Protein AF-A0A1S6IV83-F1 (afdb_monomer)

Sequence (62 aa):
MFDIICYRLKGHLNYQCEIVPAGKSIEDVVDNWQNVVDSHRVTGFTSVEAANKYVQENYENT

Foldseek 3Di:
DWKKKWWDFAPGPFIDIDIGDPPDDPCVVDVVVVRTPDMDMDDDDPDPVVVVVVCCVPTVPD

pLDDT: mean 89.29, std 7.29, range [49.94, 94.81]

Radius of gyration: 11.36 Å; Cα contacts (8 Å, |Δi|>4): 95; chains: 1; bounding box: 24×22×25 Å

Nearest PDB structures (foldseek):
  7w2t-assembly1_A  TM=5.622E-01  e=2.435E+00  Thermoanaerobacterium xylanolyticum LX-11
  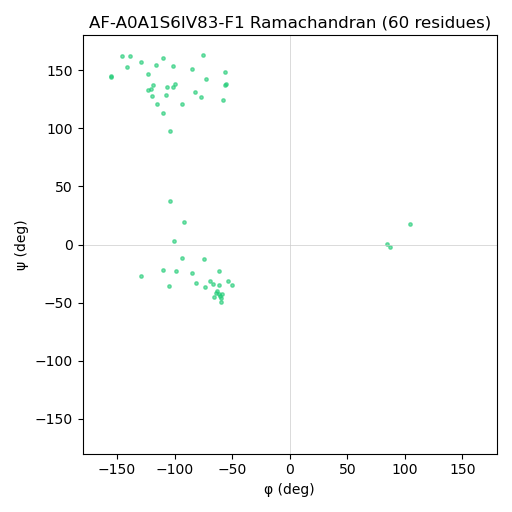2haz-assembly1_A  TM=5.018E-01  e=2.279E+00  Homo sapiens
  5xor-assembly1_A  TM=4.000E-01  e=3.171E+00  Porcine circovirus 2
  5xor-assembly1_E  TM=3.647E-01  e=2.969E+00  Porcine circovirus 2
  8qy6-assembly1_F  TM=5.772E-01  e=8.547E+00  Homo sapiens

Structure (mmCIF, N/CA/C/O backbone):
data_AF-A0A1S6IV83-F1
#
_entry.id   AF-A0A1S6IV83-F1
#
loop_
_atom_site.group_PDB
_atom_site.id
_atom_site.type_symbol
_atom_site.label_atom_id
_atom_site.label_alt_id
_atom_site.label_comp_id
_atom_site.label_asym_id
_atom_site.label_entity_id
_atom_site.label_seq_id
_atom_site.pdbx_PDB_ins_code
_atom_site.Cartn_x
_atom_site.Cartn_y
_atom_site.Cartn_z
_atom_site.occupancy
_atom_site.B_iso_or_equiv
_atom_site.auth_seq_id
_atom_site.auth_comp_id
_atom_site.auth_asym_id
_atom_site.auth_atom_id
_atom_site.pdbx_PDB_model_num
ATOM 1 N N . MET A 1 1 ? -12.767 -4.722 5.922 1.00 87.00 1 MET A N 1
ATOM 2 C CA . MET A 1 1 ? -11.348 -4.741 6.333 1.00 87.00 1 MET A CA 1
ATOM 3 C C . MET A 1 1 ? -10.539 -4.195 5.171 1.00 87.00 1 MET A C 1
ATOM 5 O O . MET A 1 1 ? -10.934 -4.429 4.030 1.00 87.00 1 MET A O 1
ATOM 9 N N . PHE A 1 2 ? -9.491 -3.435 5.459 1.00 93.56 2 PHE A N 1
ATOM 10 C CA . PHE A 1 2 ? -8.676 -2.723 4.481 1.00 93.56 2 PHE A CA 1
ATOM 11 C C . PHE A 1 2 ? -7.216 -3.151 4.606 1.00 93.56 2 PHE A C 1
ATOM 13 O O . PHE A 1 2 ? -6.740 -3.436 5.709 1.00 93.56 2 PHE A O 1
ATOM 20 N N . ASP A 1 3 ? -6.534 -3.158 3.469 1.00 94.50 3 ASP A N 1
ATOM 21 C CA . ASP A 1 3 ? -5.094 -3.339 3.357 1.00 94.50 3 ASP A CA 1
ATOM 22 C C . ASP A 1 3 ? -4.486 -2.055 2.783 1.00 94.50 3 ASP A C 1
ATOM 24 O O . ASP A 1 3 ? -5.146 -1.302 2.064 1.00 94.50 3 ASP A O 1
ATOM 28 N N . ILE A 1 4 ? -3.218 -1.816 3.087 1.00 94.81 4 ILE A N 1
ATOM 29 C CA . ILE A 1 4 ? -2.407 -0.782 2.450 1.00 94.81 4 ILE A CA 1
ATOM 30 C C . ILE A 1 4 ? -1.417 -1.491 1.544 1.00 94.81 4 ILE A C 1
ATOM 32 O O . ILE A 1 4 ? -0.706 -2.398 1.983 1.00 94.81 4 ILE A O 1
A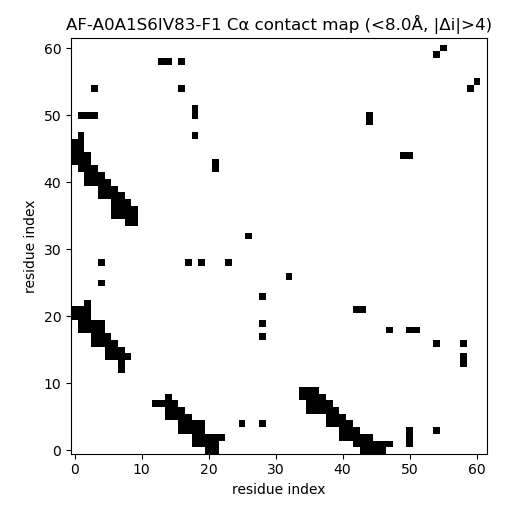TOM 36 N N . ILE A 1 5 ? -1.358 -1.072 0.292 1.00 94.50 5 ILE A N 1
ATOM 37 C CA . ILE A 1 5 ? -0.356 -1.517 -0.665 1.00 94.50 5 ILE A CA 1
ATOM 38 C C . ILE A 1 5 ? 0.554 -0.334 -0.922 1.00 94.50 5 ILE A C 1
ATOM 40 O O . ILE A 1 5 ? 0.119 0.664 -1.485 1.00 94.50 5 ILE A O 1
ATOM 44 N N . CYS A 1 6 ? 1.808 -0.450 -0.504 1.00 93.38 6 CYS A N 1
ATOM 45 C CA . CYS A 1 6 ? 2.817 0.548 -0.804 1.00 93.38 6 CYS A CA 1
ATOM 46 C C . CYS A 1 6 ? 3.767 -0.002 -1.860 1.00 93.38 6 CYS A C 1
ATOM 48 O O . CYS A 1 6 ? 4.203 -1.150 -1.779 1.00 93.38 6 CYS A O 1
ATOM 50 N N . TYR A 1 7 ? 4.089 0.816 -2.850 1.00 92.44 7 TYR A N 1
ATOM 51 C CA . TYR A 1 7 ? 4.967 0.461 -3.953 1.00 92.44 7 TYR A CA 1
ATOM 52 C C . TYR A 1 7 ? 5.861 1.635 -4.332 1.00 92.44 7 TYR A C 1
ATOM 54 O O . TYR A 1 7 ? 5.516 2.801 -4.145 1.00 92.44 7 TYR A O 1
ATOM 62 N N . ARG A 1 8 ? 7.035 1.332 -4.876 1.00 92.38 8 ARG A N 1
ATOM 63 C CA . ARG A 1 8 ? 7.968 2.329 -5.397 1.00 92.38 8 ARG A CA 1
ATOM 64 C C . ARG A 1 8 ? 8.208 2.069 -6.870 1.00 92.38 8 ARG A C 1
ATOM 66 O O . ARG A 1 8 ? 8.569 0.961 -7.260 1.00 92.38 8 ARG A O 1
ATOM 73 N N . LEU A 1 9 ? 8.033 3.104 -7.680 1.00 90.81 9 LEU A N 1
ATOM 74 C CA . LEU A 1 9 ? 8.292 3.050 -9.114 1.00 90.81 9 LEU A CA 1
ATOM 75 C C . LEU A 1 9 ? 9.772 3.306 -9.415 1.00 90.81 9 LEU A C 1
ATOM 77 O O . LEU A 1 9 ? 10.464 4.040 -8.705 1.00 90.81 9 LEU A O 1
ATOM 81 N N . LYS A 1 10 ? 10.265 2.727 -10.507 1.00 90.25 10 LYS A N 1
ATOM 82 C CA . LYS A 1 10 ? 11.619 2.966 -11.006 1.00 90.25 10 LYS A CA 1
ATOM 83 C C . LYS A 1 10 ? 11.816 4.458 -11.290 1.00 90.25 10 LYS A C 1
ATOM 85 O O . LYS A 1 10 ? 11.073 5.050 -12.062 1.00 90.25 10 LYS A O 1
ATOM 90 N N . GLY A 1 11 ? 12.838 5.054 -10.679 1.00 87.56 11 GLY A N 1
ATOM 91 C CA . GLY A 1 11 ? 13.128 6.487 -10.807 1.00 87.56 11 GLY A CA 1
ATOM 92 C C . GLY A 1 11 ? 12.390 7.384 -9.806 1.00 87.56 11 GLY A C 1
ATOM 93 O O . GLY A 1 11 ? 12.654 8.582 -9.783 1.00 87.56 11 GLY A O 1
ATOM 94 N N . HIS A 1 12 ? 11.529 6.824 -8.950 1.00 85.94 12 HIS A N 1
ATOM 95 C CA . HIS A 1 12 ? 10.904 7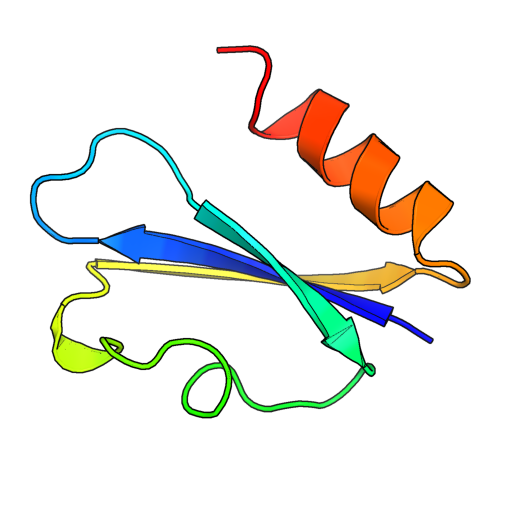.542 -7.840 1.00 85.94 12 HIS A CA 1
ATOM 96 C C . HIS A 1 12 ? 11.632 7.233 -6.527 1.00 85.94 12 HIS A C 1
ATOM 98 O O . HIS A 1 12 ? 11.995 6.088 -6.256 1.00 85.94 12 HIS A O 1
ATOM 104 N N . LEU A 1 13 ? 11.848 8.266 -5.708 1.00 84.44 13 LEU A N 1
ATOM 105 C CA . LEU A 1 13 ? 12.516 8.132 -4.408 1.00 84.44 13 LEU A CA 1
ATOM 106 C C . LEU A 1 13 ? 11.559 7.653 -3.309 1.00 84.44 13 LEU A C 1
ATOM 108 O O . LEU A 1 13 ? 11.966 6.882 -2.442 1.00 84.44 13 LEU A O 1
ATOM 112 N N . ASN A 1 14 ? 10.289 8.052 -3.393 1.00 87.31 14 ASN A N 1
ATOM 113 C CA . ASN A 1 14 ? 9.296 7.814 -2.352 1.00 87.31 14 ASN A CA 1
ATOM 114 C C . ASN A 1 14 ? 8.377 6.642 -2.704 1.00 87.31 14 ASN A C 1
ATOM 116 O O . ASN A 1 14 ? 8.143 6.342 -3.879 1.00 87.31 14 ASN A O 1
ATOM 120 N N . TYR A 1 15 ? 7.839 6.008 -1.664 1.00 90.50 15 TYR A N 1
ATOM 121 C CA . TYR A 1 15 ? 6.739 5.064 -1.807 1.00 90.50 15 TYR A CA 1
ATOM 122 C C . TYR A 1 15 ? 5.444 5.805 -2.123 1.00 90.50 15 TYR A C 1
ATOM 124 O O . TYR A 1 15 ? 5.177 6.878 -1.587 1.00 90.50 15 TYR A O 1
ATOM 132 N N . GLN A 1 16 ? 4.633 5.198 -2.975 1.00 90.81 16 GLN A N 1
ATOM 133 C CA . GLN A 1 16 ? 3.224 5.516 -3.139 1.00 90.81 16 GLN A CA 1
ATOM 134 C C . GLN A 1 16 ? 2.431 4.446 -2.400 1.00 90.81 16 GLN A C 1
ATOM 136 O O . GLN A 1 16 ? 2.766 3.269 -2.501 1.00 90.81 16 GLN A O 1
ATOM 141 N N . CYS A 1 17 ? 1.419 4.846 -1.638 1.00 93.06 17 CYS A N 1
ATOM 142 C CA . CYS A 1 17 ? 0.600 3.927 -0.859 1.00 93.06 17 CYS A CA 1
ATOM 143 C C . CYS A 1 17 ? -0.868 4.075 -1.246 1.00 93.06 17 CYS A C 1
ATOM 145 O O . CYS A 1 17 ? -1.398 5.183 -1.290 1.00 93.06 17 CYS A O 1
ATOM 147 N N . GLU A 1 18 ? -1.528 2.947 -1.476 1.00 92.88 18 GLU A N 1
ATOM 148 C CA . GLU A 1 18 ? -2.947 2.871 -1.793 1.00 92.88 18 GLU A CA 1
ATOM 149 C C . GLU A 1 18 ? -3.686 2.032 -0.760 1.00 92.88 18 GLU A C 1
ATOM 151 O O . GLU A 1 18 ? -3.257 0.938 -0.385 1.00 92.88 18 GLU A O 1
ATOM 156 N N . ILE A 1 19 ? -4.824 2.551 -0.303 1.00 94.44 19 ILE A N 1
ATOM 157 C CA . ILE A 1 19 ? -5.703 1.858 0.636 1.00 94.44 19 ILE A CA 1
ATOM 158 C C . ILE A 1 19 ? -6.748 1.109 -0.170 1.00 94.44 19 ILE A C 1
ATOM 160 O O . ILE A 1 19 ? -7.533 1.704 -0.910 1.00 94.44 19 ILE A O 1
ATOM 164 N N . VAL A 1 20 ? -6.790 -0.204 0.007 1.00 93.94 20 VAL A N 1
ATOM 165 C CA . VAL A 1 20 ? -7.632 -1.088 -0.791 1.00 93.94 20 VAL A CA 1
ATOM 166 C C . VAL A 1 20 ? -8.471 -2.007 0.088 1.00 93.94 20 VAL A C 1
ATOM 168 O O . VAL A 1 20 ? -8.122 -2.267 1.243 1.00 93.94 20 VAL A O 1
ATOM 171 N N . PRO A 1 21 ? -9.598 -2.530 -0.426 1.00 93.12 21 PRO A N 1
ATOM 172 C CA . PRO A 1 21 ? -10.301 -3.618 0.237 1.00 93.12 21 PRO A CA 1
ATOM 173 C C . PRO A 1 21 ? -9.357 -4.799 0.475 1.00 93.12 21 PRO A C 1
ATOM 175 O O . PRO A 1 21 ? -8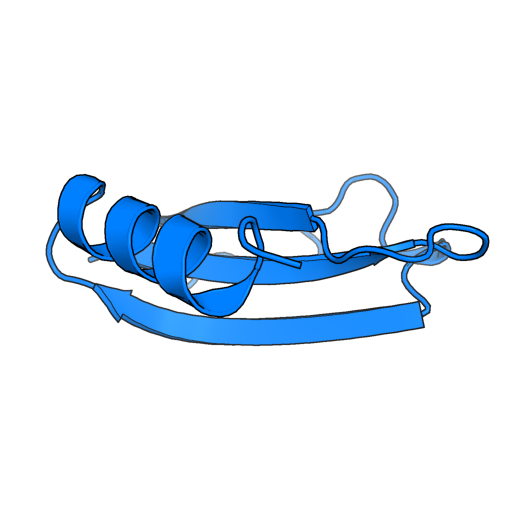.573 -5.156 -0.409 1.00 93.12 21 PRO A O 1
ATOM 178 N N . ALA A 1 22 ? -9.448 -5.402 1.661 1.00 90.69 22 ALA A N 1
ATOM 179 C CA . ALA A 1 22 ? -8.573 -6.504 2.027 1.00 90.69 22 ALA A CA 1
ATOM 180 C C . ALA A 1 22 ? -8.655 -7.653 1.013 1.00 90.69 22 ALA A C 1
ATOM 182 O O . ALA A 1 22 ? -9.742 -8.026 0.563 1.00 90.69 22 ALA A O 1
ATOM 183 N N . GLY A 1 23 ? -7.497 -8.211 0.665 1.00 86.88 23 GLY A N 1
ATOM 184 C CA . GLY A 1 23 ? -7.405 -9.347 -0.253 1.00 86.88 23 GLY A CA 1
ATOM 185 C C . GLY A 1 23 ? -7.390 -9.009 -1.747 1.00 86.88 23 GLY A C 1
ATOM 186 O O . GLY A 1 23 ? -7.245 -9.934 -2.544 1.00 86.88 23 GLY A O 1
ATOM 187 N N . LYS A 1 24 ? -7.453 -7.732 -2.158 1.00 90.31 24 LYS A N 1
ATOM 188 C CA . LYS A 1 24 ? -7.102 -7.357 -3.546 1.00 90.31 24 LYS A CA 1
ATOM 189 C C . LYS A 1 24 ? -5.684 -7.814 -3.879 1.00 90.31 24 LYS A C 1
ATOM 191 O O . LYS A 1 24 ? -4.860 -7.854 -2.972 1.00 90.31 24 LYS A O 1
ATOM 196 N N . SER A 1 25 ? -5.362 -8.162 -5.124 1.00 88.06 25 SER A N 1
ATOM 197 C CA . SER A 1 25 ? -3.965 -8.419 -5.512 1.00 88.06 25 SER A CA 1
ATOM 198 C C . SER A 1 25 ? -3.197 -7.095 -5.654 1.00 88.06 25 SER A C 1
ATOM 200 O O . SER A 1 25 ? -3.806 -6.029 -5.689 1.00 88.06 25 SER A O 1
ATOM 202 N N . ILE A 1 26 ? -1.861 -7.135 -5.660 1.00 85.62 26 ILE A N 1
ATOM 203 C CA . ILE A 1 26 ? -1.063 -5.920 -5.909 1.00 85.62 26 ILE A CA 1
ATOM 204 C C . ILE A 1 26 ? -1.118 -5.533 -7.394 1.00 85.62 26 ILE A C 1
ATOM 206 O O . ILE A 1 26 ? -1.210 -4.354 -7.719 1.00 85.62 26 ILE A O 1
ATOM 210 N N . GLU A 1 27 ? -1.137 -6.527 -8.280 1.00 87.00 27 GLU A N 1
ATOM 211 C CA . GLU A 1 27 ? -1.207 -6.359 -9.737 1.00 87.00 27 GLU A CA 1
ATOM 212 C C . GLU A 1 27 ? -2.499 -5.654 -10.176 1.00 87.00 27 GLU A C 1
ATOM 214 O O . GLU A 1 27 ? -2.462 -4.832 -11.083 1.00 87.00 27 GLU A O 1
ATOM 219 N N . ASP A 1 28 ? -3.618 -5.904 -9.486 1.00 87.31 28 ASP A N 1
ATOM 220 C CA . ASP A 1 28 ? -4.904 -5.232 -9.746 1.00 87.31 28 ASP A CA 1
ATOM 221 C C . ASP A 1 28 ? -4.958 -3.782 -9.241 1.00 87.31 28 ASP A C 1
ATOM 223 O O . ASP A 1 28 ? -5.933 -3.072 -9.494 1.00 87.31 28 ASP A O 1
ATOM 227 N N . VAL A 1 29 ? -3.988 -3.377 -8.421 1.00 86.56 29 VAL A N 1
ATOM 228 C CA . VAL A 1 29 ? -3.961 -2.064 -7.762 1.00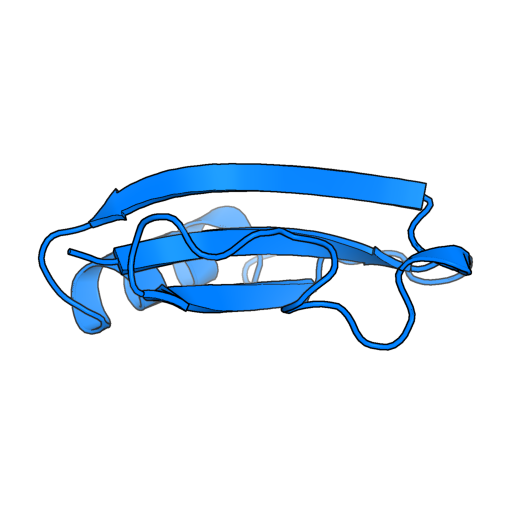 86.56 29 VAL A CA 1
ATOM 229 C C . VAL A 1 29 ? -2.948 -1.153 -8.436 1.00 86.56 29 VAL A C 1
ATOM 231 O O . VAL A 1 29 ? -3.197 0.037 -8.574 1.00 86.56 29 VAL A O 1
ATOM 234 N N . VAL A 1 30 ? -1.826 -1.704 -8.898 1.00 86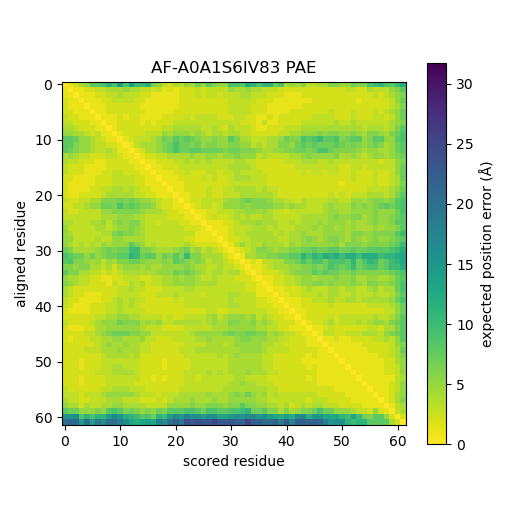.06 30 VAL A N 1
ATOM 235 C CA . VAL A 1 30 ? -0.760 -0.921 -9.515 1.00 86.06 30 VAL A CA 1
ATOM 236 C C . VAL A 1 30 ? -0.782 -1.091 -11.031 1.00 86.06 30 VAL A C 1
ATOM 238 O O . VAL A 1 30 ? -0.165 -2.009 -11.569 1.00 86.06 30 VAL A O 1
ATOM 241 N N . ASP A 1 31 ? -1.404 -0.141 -11.732 1.00 80.88 31 ASP A N 1
ATOM 242 C CA . ASP A 1 31 ? -1.498 -0.131 -13.205 1.00 80.88 31 ASP A CA 1
ATOM 243 C C . ASP A 1 31 ? -0.128 -0.254 -13.904 1.00 80.88 31 ASP A C 1
ATOM 245 O O . ASP A 1 31 ? -0.003 -0.833 -14.982 1.00 80.88 31 ASP A O 1
ATOM 249 N N . ASN A 1 32 ? 0.930 0.266 -13.274 1.00 80.31 32 ASN A N 1
ATOM 250 C CA . ASN A 1 32 ? 2.306 0.223 -13.771 1.00 80.31 32 ASN A CA 1
ATOM 251 C C . ASN A 1 32 ? 3.178 -0.813 -13.041 1.00 80.31 32 ASN A C 1
ATOM 253 O O . ASN A 1 32 ? 4.364 -0.561 -12.819 1.00 80.31 32 ASN A O 1
ATOM 257 N N . TRP A 1 33 ? 2.631 -1.979 -12.676 1.00 83.38 33 TRP A N 1
ATOM 258 C CA . TRP A 1 33 ? 3.353 -3.031 -11.940 1.00 83.38 33 TRP A CA 1
ATOM 259 C C . TRP A 1 33 ? 4.714 -3.407 -12.556 1.00 83.38 33 TRP A C 1
ATOM 261 O O . TRP A 1 33 ? 5.685 -3.617 -11.837 1.00 83.38 33 TRP A O 1
ATOM 271 N N . GLN A 1 34 ? 4.841 -3.388 -13.888 1.00 83.75 34 GLN A N 1
ATOM 272 C CA . GLN A 1 34 ? 6.115 -3.651 -14.582 1.00 83.75 34 GLN A CA 1
ATOM 273 C C . GLN A 1 34 ? 7.238 -2.651 -14.244 1.00 83.75 34 GLN A C 1
ATOM 275 O O . GLN A 1 34 ? 8.416 -2.962 -14.416 1.00 83.75 34 GLN A O 1
ATOM 280 N N . ASN A 1 35 ? 6.883 -1.453 -13.778 1.00 88.75 35 ASN A N 1
ATOM 281 C CA . ASN A 1 35 ? 7.811 -0.399 -13.374 1.00 88.75 35 ASN A CA 1
ATOM 282 C C . ASN A 1 35 ? 8.002 -0.325 -11.853 1.00 88.75 35 ASN A C 1
ATOM 284 O O . ASN A 1 35 ? 8.715 0.563 -11.380 1.00 88.75 35 ASN A O 1
ATOM 288 N N . VAL A 1 36 ? 7.387 -1.225 -11.084 1.00 90.12 36 VAL A N 1
ATOM 289 C CA . VAL A 1 36 ? 7.563 -1.306 -9.633 1.00 90.12 36 VAL A CA 1
ATOM 290 C C . VAL A 1 36 ? 8.902 -1.971 -9.322 1.00 90.12 36 VAL A C 1
ATOM 292 O O . VAL A 1 36 ? 9.212 -3.047 -9.824 1.00 90.12 36 VAL A O 1
ATOM 295 N N . VAL A 1 37 ? 9.715 -1.313 -8.496 1.00 92.69 37 VAL A N 1
ATOM 296 C CA . VAL A 1 37 ? 11.011 -1.838 -8.033 1.00 92.69 37 VAL A CA 1
ATOM 297 C C . VAL A 1 37 ? 10.932 -2.464 -6.649 1.00 92.69 37 VAL A C 1
ATOM 299 O O . VAL A 1 37 ? 11.792 -3.263 -6.294 1.00 92.69 37 VAL A O 1
ATOM 302 N N . ASP A 1 38 ? 9.938 -2.069 -5.861 1.00 91.25 38 ASP A N 1
ATOM 303 C CA . ASP A 1 38 ? 9.693 -2.600 -4.529 1.00 91.25 38 ASP A CA 1
ATOM 304 C C . ASP A 1 38 ? 8.219 -2.425 -4.176 1.00 91.25 38 ASP A C 1
ATOM 306 O O . ASP A 1 38 ? 7.609 -1.419 -4.551 1.00 91.25 38 ASP A O 1
ATOM 310 N N . SER A 1 39 ? 7.652 -3.389 -3.463 1.00 92.00 39 SER A N 1
ATOM 311 C CA . SER A 1 39 ? 6.273 -3.319 -2.994 1.00 92.00 39 SER A CA 1
ATOM 312 C C . SER A 1 39 ? 6.061 -4.185 -1.771 1.00 92.00 39 SER A C 1
ATOM 314 O O . SER A 1 39 ? 6.569 -5.305 -1.696 1.00 92.00 39 SER A O 1
ATOM 316 N N . HIS A 1 40 ? 5.205 -3.723 -0.873 1.00 92.38 40 HIS A N 1
ATOM 317 C CA . HIS A 1 40 ? 4.781 -4.487 0.286 1.00 92.38 40 HIS A CA 1
ATOM 318 C C . HIS A 1 40 ? 3.331 -4.182 0.640 1.00 92.38 40 HIS A C 1
ATOM 320 O O . HIS A 1 40 ? 2.741 -3.179 0.231 1.00 92.38 40 HIS A O 1
ATOM 326 N N . ARG A 1 41 ? 2.751 -5.086 1.428 1.00 93.56 41 ARG A N 1
ATOM 327 C CA . ARG A 1 41 ? 1.385 -4.976 1.922 1.00 93.56 41 ARG A CA 1
ATOM 328 C C . ARG A 1 41 ? 1.373 -4.917 3.434 1.00 93.56 41 ARG A C 1
ATOM 330 O O . ARG A 1 41 ? 2.037 -5.717 4.089 1.00 93.56 41 ARG A O 1
ATOM 337 N N . VAL A 1 42 ? 0.544 -4.033 3.969 1.00 94.06 42 VAL A N 1
ATOM 338 C CA . VAL A 1 42 ? 0.206 -3.988 5.389 1.00 94.06 42 VAL A CA 1
ATOM 339 C C . VAL A 1 42 ? -1.275 -4.307 5.528 1.00 94.06 42 VAL A C 1
ATOM 341 O O . VAL A 1 42 ? -2.118 -3.640 4.934 1.00 94.06 42 VAL A O 1
ATOM 344 N N . THR A 1 43 ? -1.594 -5.359 6.275 1.00 93.75 43 THR A N 1
ATOM 345 C CA . THR A 1 43 ? -2.962 -5.876 6.420 1.00 93.75 43 THR A CA 1
ATOM 346 C C . THR A 1 43 ? -3.517 -5.619 7.813 1.00 93.75 43 THR A C 1
ATOM 348 O O . THR A 1 43 ? -2.755 -5.505 8.772 1.00 93.75 43 THR A O 1
ATOM 351 N N . GLY A 1 44 ? -4.843 -5.661 7.951 1.00 90.19 44 GLY A N 1
ATOM 352 C CA . GLY A 1 44 ? -5.504 -5.710 9.262 1.00 90.19 44 GLY A CA 1
ATOM 353 C C . GLY A 1 44 ? -6.150 -4.400 9.713 1.00 90.19 44 GLY A C 1
ATOM 354 O O . GLY A 1 44 ? -6.470 -4.254 10.892 1.00 90.19 44 GLY A O 1
ATOM 355 N N . PHE A 1 45 ? -6.392 -3.459 8.798 1.00 94.62 45 PHE A N 1
ATOM 356 C CA . PHE A 1 45 ? -7.077 -2.212 9.128 1.00 94.62 45 PHE A CA 1
ATOM 357 C C . PHE A 1 45 ? -8.596 -2.406 9.132 1.00 94.62 45 PHE A C 1
ATOM 359 O O . PHE A 1 45 ? -9.197 -2.960 8.205 1.00 94.62 45 PHE A O 1
ATOM 366 N N . THR A 1 46 ? -9.250 -1.942 10.193 1.00 93.31 46 THR A N 1
ATOM 367 C CA . THR A 1 46 ? -10.709 -2.045 10.342 1.00 93.31 46 THR A CA 1
ATOM 368 C C . THR A 1 46 ? -11.452 -0.903 9.650 1.00 93.31 46 THR A C 1
ATOM 370 O O . THR A 1 46 ? -12.592 -1.107 9.235 1.00 93.31 46 THR A O 1
ATOM 373 N N . SER A 1 47 ? -10.804 0.250 9.449 1.00 94.62 47 SER A N 1
ATOM 374 C CA . SER A 1 47 ? -11.352 1.406 8.731 1.00 94.62 47 SER A CA 1
ATOM 375 C C . SER A 1 47 ? -10.319 2.074 7.818 1.00 94.62 47 SER A C 1
ATOM 377 O O . SER A 1 47 ? -9.110 1.877 7.966 1.00 94.62 47 SER A O 1
ATOM 379 N N . VAL A 1 48 ? -10.814 2.883 6.877 1.00 93.31 48 VAL A N 1
ATOM 380 C CA . VAL A 1 48 ? -9.985 3.691 5.972 1.00 93.31 48 VAL A CA 1
ATOM 381 C C . VAL A 1 48 ? -9.235 4.782 6.740 1.00 93.31 48 VAL A C 1
ATOM 383 O O . VAL A 1 48 ? -8.094 5.077 6.394 1.00 93.31 48 VAL A O 1
ATOM 386 N N . GLU A 1 49 ? -9.809 5.361 7.803 1.00 94.56 49 GLU A N 1
ATOM 387 C CA . GLU A 1 49 ? -9.098 6.362 8.613 1.00 94.56 49 GLU A CA 1
ATOM 388 C C . GLU A 1 49 ? -7.877 5.768 9.320 1.00 94.56 49 GLU A C 1
ATOM 390 O O . GLU A 1 49 ? -6.816 6.389 9.334 1.00 94.56 49 GLU A O 1
ATOM 395 N N . ALA A 1 50 ? -7.997 4.555 9.874 1.00 93.75 50 ALA A N 1
ATOM 396 C CA . ALA A 1 50 ? -6.877 3.880 10.528 1.00 93.75 50 ALA A CA 1
ATOM 397 C C . ALA A 1 50 ? -5.740 3.576 9.538 1.00 93.75 50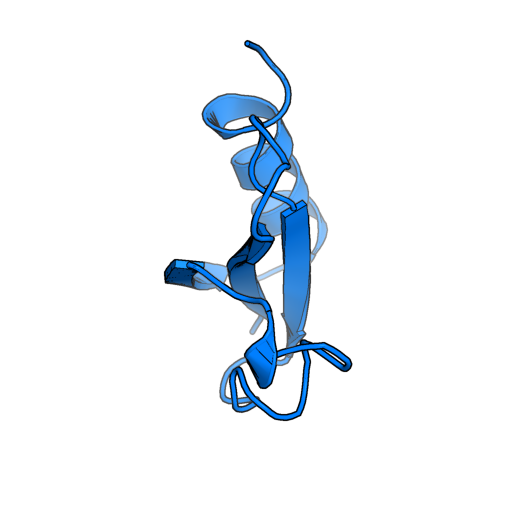 ALA A C 1
ATOM 399 O O . ALA A 1 50 ? -4.569 3.762 9.866 1.00 93.75 50 ALA A O 1
ATOM 400 N N . ALA A 1 51 ? -6.093 3.151 8.321 1.00 94.12 51 ALA A N 1
ATOM 401 C CA . ALA A 1 51 ? -5.128 2.920 7.254 1.00 94.12 51 ALA A CA 1
ATOM 402 C C . ALA A 1 51 ? -4.446 4.225 6.799 1.00 94.12 51 ALA A C 1
ATOM 404 O O . ALA A 1 51 ? -3.223 4.273 6.705 1.00 94.12 51 ALA A O 1
ATOM 405 N N . ASN A 1 52 ? -5.206 5.308 6.600 1.00 93.62 52 ASN A N 1
ATOM 406 C CA . ASN A 1 52 ? -4.650 6.620 6.235 1.00 93.62 52 ASN A CA 1
ATOM 407 C C . ASN A 1 52 ? -3.684 7.155 7.287 1.00 93.62 52 ASN A C 1
ATOM 409 O O . ASN A 1 52 ? -2.602 7.627 6.950 1.00 93.62 52 ASN A O 1
ATOM 413 N N . LYS A 1 53 ? -4.049 7.042 8.566 1.00 94.12 53 LYS A N 1
ATOM 414 C CA . LYS A 1 53 ? -3.180 7.468 9.662 1.00 94.12 53 LYS A CA 1
ATOM 415 C C . LYS A 1 53 ? -1.839 6.727 9.631 1.00 94.12 53 LYS A C 1
ATOM 417 O O . LYS A 1 53 ? -0.796 7.353 9.779 1.00 94.12 53 LYS A O 1
ATOM 422 N N . TYR A 1 54 ? -1.860 5.419 9.371 1.00 93.44 54 TYR A N 1
ATOM 423 C CA . TYR A 1 54 ? -0.635 4.636 9.217 1.00 93.44 54 TYR A CA 1
ATOM 424 C C . TYR A 1 54 ? 0.218 5.123 8.037 1.00 93.44 54 TYR A C 1
ATOM 426 O O . TYR A 1 54 ? 1.434 5.248 8.186 1.00 93.44 54 TYR A O 1
ATOM 434 N N . VAL A 1 55 ? -0.399 5.434 6.889 1.00 92.69 55 VAL A N 1
ATOM 435 C CA . VAL A 1 55 ? 0.322 5.979 5.724 1.00 92.69 55 VAL A CA 1
ATOM 436 C C . VAL A 1 55 ? 1.019 7.295 6.075 1.00 92.69 55 VAL A C 1
ATOM 438 O O . VAL A 1 55 ? 2.221 7.431 5.843 1.00 92.69 55 VAL A O 1
ATOM 441 N N . GLN A 1 56 ? 0.295 8.223 6.699 1.00 91.69 56 GLN A N 1
ATOM 442 C CA . GLN A 1 56 ? 0.827 9.528 7.101 1.00 91.69 56 GLN A CA 1
ATOM 443 C C . GLN A 1 56 ? 2.013 9.403 8.063 1.00 91.69 56 GLN A C 1
ATOM 445 O O . GLN A 1 56 ? 3.043 10.049 7.883 1.00 91.69 56 GLN A O 1
ATOM 450 N N . GLU A 1 57 ? 1.890 8.541 9.073 1.00 92.00 57 GLU A N 1
ATOM 451 C CA . GLU A 1 57 ? 2.922 8.361 10.098 1.00 92.00 57 GLU A CA 1
ATOM 452 C C . GLU A 1 57 ? 4.197 7.695 9.559 1.00 92.00 57 GLU A C 1
ATOM 454 O O . GLU A 1 57 ? 5.281 7.995 10.056 1.00 92.00 57 GLU A O 1
ATOM 459 N N . ASN A 1 58 ? 4.088 6.819 8.551 1.00 89.69 58 ASN A N 1
ATOM 460 C CA . ASN A 1 58 ? 5.200 5.964 8.113 1.00 89.69 58 ASN A CA 1
ATOM 461 C C . ASN A 1 58 ? 5.792 6.329 6.742 1.00 89.69 58 ASN A C 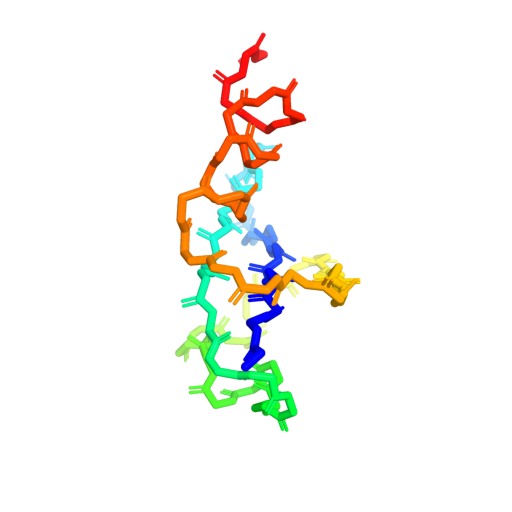1
ATOM 463 O O . ASN A 1 58 ? 6.932 5.949 6.478 1.00 89.69 58 ASN A O 1
ATOM 467 N N . TYR A 1 59 ? 5.056 7.026 5.868 1.00 85.31 59 TYR A N 1
ATOM 468 C CA . TYR A 1 59 ? 5.478 7.251 4.475 1.00 85.31 59 TYR A CA 1
ATOM 469 C C . TYR A 1 59 ? 5.434 8.712 4.017 1.00 85.31 59 TYR A C 1
ATOM 471 O O . TYR A 1 59 ? 6.210 9.069 3.136 1.00 85.31 59 TYR A O 1
ATOM 479 N N . GLU A 1 60 ? 4.579 9.567 4.590 1.00 80.31 60 GLU A N 1
ATOM 480 C CA . GLU A 1 60 ? 4.460 10.976 4.158 1.00 80.31 60 GLU A CA 1
ATOM 481 C C . GLU A 1 60 ? 5.336 11.958 4.964 1.00 80.31 60 GLU A C 1
ATOM 483 O O . GLU A 1 60 ? 5.510 13.101 4.555 1.00 80.31 60 GLU A O 1
ATOM 488 N N . ASN A 1 61 ? 5.921 11.525 6.086 1.00 61.69 61 ASN A N 1
ATOM 489 C CA . ASN A 1 61 ? 6.687 12.375 7.014 1.00 61.69 61 ASN A CA 1
ATOM 490 C C . ASN A 1 61 ? 8.211 12.442 6.749 1.00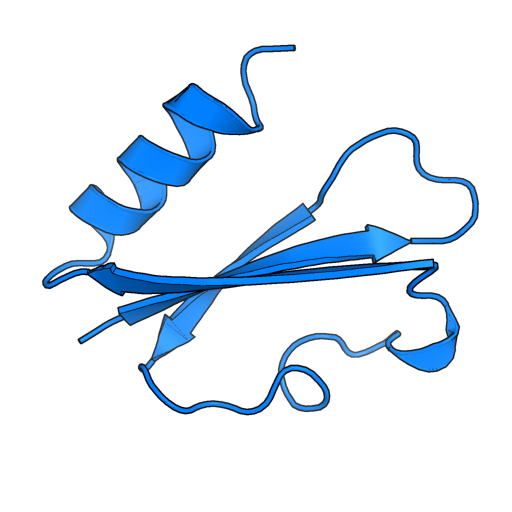 61.69 61 ASN A C 1
ATOM 492 O O . ASN A 1 61 ? 8.963 12.789 7.662 1.00 61.69 61 ASN A O 1
ATOM 496 N N . THR A 1 62 ? 8.691 12.091 5.548 1.00 49.94 62 THR A N 1
ATOM 497 C CA . THR A 1 62 ? 10.142 12.048 5.234 1.00 49.94 62 THR A CA 1
ATOM 498 C C . THR A 1 62 ? 10.545 13.035 4.149 1.00 49.94 62 THR A C 1
ATOM 500 O O . THR A 1 62 ? 9.842 13.090 3.116 1.00 49.94 62 THR A O 1
#

Secondary structure (DSSP, 8-state):
-EEEEEEEETT-SSPEEEEEETT--STTT-TTGGGEEEEEEEEEESSHHHHHHHHIIIII--

Solvent-accessible surface area (backbone atoms only — not comparable to full-atom values): 3764 Å² total; per-residue (Å²): 93,28,24,37,42,35,35,23,43,72,95,50,94,58,69,48,74,46,82,40,62,55,86,64,59,67,70,82,68,37,93,60,51,92,45,47,73,46,73,53,75,50,77,82,27,81,43,70,67,61,46,48,53,50,46,47,72,74,64,69,77,119

Organism: NCBI:txid1833852

Mean predicted aligned error: 3.85 Å